Protein AF-A0A7C7NV85-F1 (afdb_monomer)

Nearest PDB structures (foldseek):
  3d5l-assembly1_A  TM=8.483E-01  e=8.973E-01  Limosilactobacillus reuteri subsp. rodentium
  8d30-assembly1_A  TM=6.194E-01  e=1.341E+00  Homo sapiens
  6iev-assembly1_C  TM=5.844E-01  e=1.640E+00  Trypanosoma brucei
  4ign-assembly2_B  TM=5.738E-01  e=3.918E+00  Homo sapiens
  4ofc-assembly1_A  TM=5.678E-01  e=5.122E+00  Homo sapiens

Radius of gyration: 12.7 Å; Cα contacts (8 Å, |Δi|>4): 73; chains: 1; bounding box: 26×23×35 Å

Structure (mmCIF, N/CA/C/O backbone):
data_AF-A0A7C7NV85-F1
#
_entry.id   AF-A0A7C7NV85-F1
#
loop_
_atom_site.group_PDB
_atom_site.id
_atom_site.type_symbol
_atom_site.label_atom_id
_atom_site.label_alt_id
_atom_site.label_comp_id
_atom_site.label_asym_id
_atom_site.label_entity_id
_atom_site.label_seq_id
_atom_site.pdbx_PDB_ins_code
_atom_site.Cartn_x
_atom_site.Cartn_y
_atom_site.Cartn_z
_atom_site.occupancy
_atom_site.B_iso_or_equiv
_atom_site.auth_seq_id
_atom_site.auth_comp_id
_atom_site.auth_asym_id
_atom_site.auth_atom_id
_atom_site.pdbx_PDB_model_num
ATOM 1 N N . VAL A 1 1 ? 3.820 17.784 -6.211 1.00 53.91 1 VAL A N 1
ATOM 2 C CA . VAL A 1 1 ? 2.748 17.125 -5.422 1.00 53.91 1 VAL A CA 1
ATOM 3 C C . VAL A 1 1 ? 3.376 16.404 -4.234 1.00 53.91 1 VAL A C 1
ATOM 5 O O . VAL A 1 1 ? 4.481 15.899 -4.397 1.00 53.91 1 VAL A O 1
ATOM 8 N N . ASN A 1 2 ? 2.721 16.369 -3.066 1.00 73.19 2 ASN A N 1
ATOM 9 C CA . ASN A 1 2 ? 3.295 15.891 -1.793 1.00 73.19 2 ASN A CA 1
ATOM 10 C C . ASN A 1 2 ? 2.737 14.524 -1.347 1.00 73.19 2 ASN A C 1
ATOM 12 O O . ASN A 1 2 ? 2.423 14.335 -0.174 1.00 73.19 2 ASN A O 1
ATOM 16 N N . GLY A 1 3 ? 2.656 13.549 -2.260 1.00 85.12 3 GLY A N 1
ATOM 17 C CA . GLY A 1 3 ? 2.008 12.251 -2.005 1.00 85.12 3 GLY A CA 1
ATOM 18 C C . GLY A 1 3 ? 2.425 11.568 -0.688 1.00 85.12 3 GLY A C 1
ATOM 19 O O . GLY A 1 3 ? 1.561 11.282 0.137 1.00 85.12 3 GLY A O 1
ATOM 20 N N . PRO A 1 4 ? 3.729 11.356 -0.419 1.00 89.62 4 PRO A N 1
ATOM 21 C CA . PRO A 1 4 ? 4.169 10.733 0.834 1.00 89.62 4 PRO A CA 1
ATOM 22 C C . PRO A 1 4 ? 3.882 11.557 2.092 1.00 89.62 4 PRO A C 1
ATOM 24 O O . PRO A 1 4 ? 3.707 10.979 3.157 1.00 89.62 4 PRO A O 1
ATOM 27 N N . GLY A 1 5 ? 3.865 12.889 1.996 1.00 93.44 5 GLY A N 1
ATOM 28 C CA . GLY A 1 5 ? 3.563 13.756 3.138 1.00 93.44 5 GLY A CA 1
ATOM 29 C C . 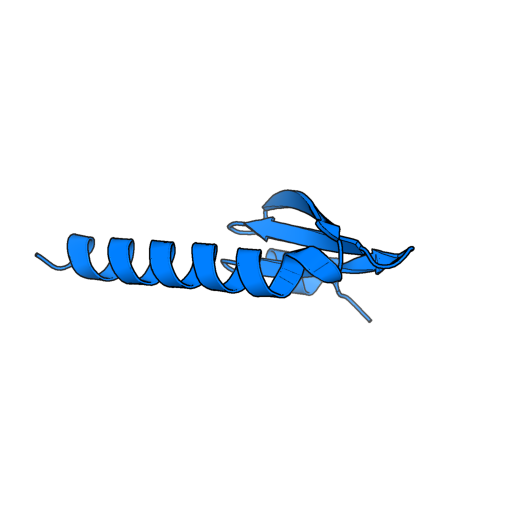GLY A 1 5 ? 2.097 13.648 3.547 1.00 93.44 5 GLY A C 1
ATOM 30 O O . GLY A 1 5 ? 1.800 13.493 4.725 1.00 93.44 5 GLY A O 1
ATOM 31 N N . GLU A 1 6 ? 1.196 13.648 2.566 1.00 92.50 6 GLU A N 1
ATOM 32 C CA . GLU A 1 6 ? -0.247 13.503 2.783 1.00 92.50 6 G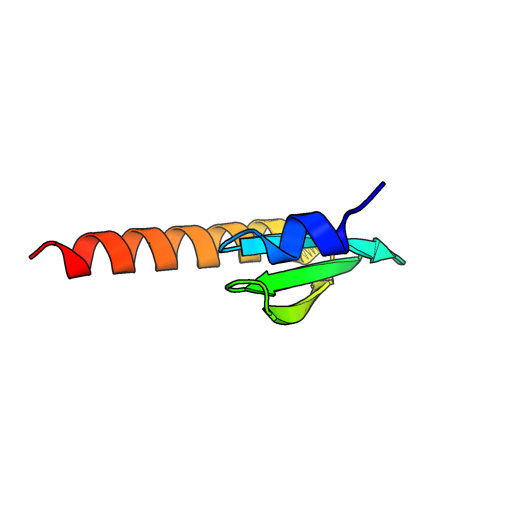LU A CA 1
ATOM 33 C C . GLU A 1 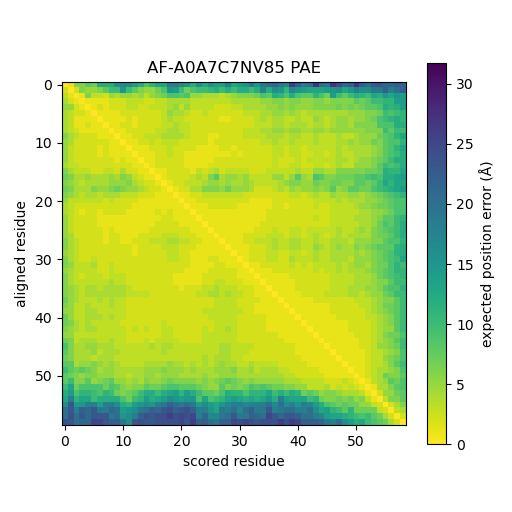6 ? -0.605 12.100 3.290 1.00 92.50 6 GLU A C 1
ATOM 35 O O . GLU A 1 6 ? -1.330 11.968 4.273 1.00 92.50 6 GLU A O 1
ATOM 40 N N . ALA A 1 7 ? -0.029 11.045 2.700 1.00 93.31 7 ALA A N 1
ATOM 41 C CA . ALA A 1 7 ? -0.298 9.664 3.111 1.00 93.31 7 ALA A CA 1
ATOM 42 C C . ALA A 1 7 ? 0.084 9.388 4.575 1.00 93.31 7 ALA A C 1
ATOM 44 O O . ALA A 1 7 ? -0.599 8.623 5.258 1.00 93.31 7 ALA A O 1
ATOM 45 N N . LYS A 1 8 ? 1.131 10.053 5.081 1.00 93.81 8 LYS A N 1
ATOM 46 C CA . LYS A 1 8 ? 1.559 9.937 6.480 1.00 93.81 8 LYS A CA 1
ATOM 47 C C . LYS A 1 8 ? 0.552 10.499 7.491 1.00 93.81 8 LYS A C 1
ATOM 49 O O . LYS A 1 8 ? 0.605 10.139 8.659 1.00 93.81 8 LYS A O 1
ATOM 54 N N . MET A 1 9 ? -0.361 11.363 7.050 1.00 93.69 9 MET A N 1
ATOM 55 C CA . MET A 1 9 ? -1.347 12.035 7.905 1.00 93.69 9 MET A CA 1
ATOM 56 C C . MET A 1 9 ? -2.687 11.293 7.971 1.00 93.69 9 MET A C 1
ATOM 58 O O . MET A 1 9 ? -3.667 11.825 8.486 1.00 93.69 9 MET A O 1
ATOM 62 N N . THR A 1 10 ? -2.752 10.075 7.431 1.00 90.94 10 THR A N 1
ATOM 63 C CA . THR A 1 10 ? -3.984 9.289 7.325 1.00 90.94 10 THR A CA 1
ATOM 64 C C . THR A 1 10 ? -3.835 7.940 8.017 1.00 90.94 10 THR A C 1
ATOM 66 O O . THR A 1 10 ? -2.733 7.402 8.148 1.00 90.94 10 THR A O 1
ATOM 69 N N . GLN A 1 11 ? -4.963 7.369 8.438 1.00 88.56 11 GLN A N 1
ATOM 70 C CA . GLN A 1 11 ? -4.994 6.006 8.967 1.00 88.56 11 GLN A CA 1
ATOM 71 C C . GLN A 1 11 ? -4.617 4.982 7.885 1.00 88.56 11 GLN A C 1
ATOM 73 O O . GLN A 1 11 ? -3.904 4.020 8.159 1.00 88.56 11 GLN A O 1
ATOM 78 N N . ILE A 1 12 ? -5.050 5.226 6.646 1.00 90.62 12 ILE A N 1
ATOM 79 C CA . ILE A 1 12 ? -4.697 4.446 5.462 1.00 90.62 12 ILE A CA 1
ATOM 80 C C . ILE A 1 12 ? -4.320 5.430 4.354 1.00 90.62 12 ILE A C 1
ATOM 82 O O . ILE A 1 12 ? -5.176 6.161 3.857 1.00 90.62 12 ILE A O 1
ATOM 86 N N . GLY A 1 13 ? -3.047 5.425 3.965 1.00 93.44 13 GLY A N 1
ATOM 87 C CA . GLY A 1 13 ? -2.498 6.303 2.935 1.00 93.44 13 GLY A CA 1
ATOM 88 C C . GLY A 1 13 ? -1.992 5.517 1.732 1.00 93.44 13 GLY A C 1
ATOM 89 O O . GLY A 1 13 ? -1.384 4.458 1.883 1.00 93.44 13 GLY A O 1
ATOM 90 N N . ILE A 1 14 ? -2.216 6.037 0.524 1.00 94.06 14 ILE A N 1
ATOM 91 C CA . ILE A 1 14 ? -1.752 5.423 -0.726 1.00 94.06 14 ILE A CA 1
ATOM 92 C C . ILE A 1 14 ? -1.075 6.488 -1.581 1.00 94.06 14 ILE A C 1
ATOM 94 O O . ILE A 1 14 ? -1.617 7.573 -1.781 1.00 94.06 14 ILE A O 1
ATOM 98 N N . THR A 1 15 ? 0.100 6.173 -2.118 1.00 94.12 15 THR A N 1
ATOM 99 C CA . THR A 1 15 ? 0.813 7.048 -3.060 1.00 94.12 15 THR A CA 1
ATOM 100 C C . THR A 1 15 ? 1.199 6.292 -4.320 1.00 94.12 15 THR A C 1
ATOM 102 O O . THR A 1 15 ? 1.280 5.065 -4.319 1.00 94.12 15 THR A O 1
ATOM 105 N N . GLY A 1 16 ? 1.515 7.015 -5.396 1.00 93.00 16 GLY A N 1
ATOM 106 C CA . GLY A 1 16 ? 2.188 6.414 -6.549 1.00 93.00 16 GLY A CA 1
ATOM 107 C C . GLY A 1 16 ? 3.546 5.820 -6.153 1.00 93.00 16 GLY A C 1
ATOM 108 O O . GLY A 1 16 ? 4.265 6.399 -5.336 1.00 93.00 16 GLY A O 1
ATOM 109 N N . GLY A 1 17 ? 3.878 4.655 -6.711 1.00 87.69 17 GLY A N 1
ATOM 110 C CA . GLY A 1 17 ? 5.148 3.943 -6.520 1.00 87.69 17 GLY A CA 1
ATOM 111 C C . GLY A 1 17 ? 5.970 3.768 -7.803 1.00 87.69 17 GLY A C 1
ATOM 112 O O . GLY A 1 17 ? 7.095 3.275 -7.729 1.00 87.69 17 GLY A O 1
ATOM 113 N N . GLY A 1 18 ? 5.433 4.186 -8.958 1.00 90.81 18 GLY A N 1
ATOM 114 C CA . GLY A 1 18 ? 6.012 3.929 -10.282 1.00 90.81 18 GLY A CA 1
ATOM 115 C C . GLY A 1 18 ? 5.828 2.472 -10.723 1.00 90.81 18 GLY A C 1
ATOM 116 O O . GLY A 1 18 ? 5.506 1.612 -9.904 1.00 90.81 18 GLY A O 1
ATOM 117 N N . ASN A 1 19 ? 6.027 2.197 -12.015 1.00 93.12 19 ASN A N 1
ATOM 118 C CA . ASN A 1 19 ? 5.919 0.852 -12.605 1.00 93.12 19 ASN A CA 1
ATOM 119 C C . ASN A 1 19 ? 4.623 0.116 -12.214 1.00 93.12 19 ASN A C 1
ATOM 121 O O . ASN A 1 19 ? 4.683 -1.011 -11.729 1.00 93.12 19 ASN A O 1
ATOM 125 N N . ASP A 1 20 ? 3.476 0.791 -12.341 1.00 94.81 20 ASP A N 1
ATOM 126 C CA . ASP A 1 20 ? 2.151 0.259 -11.982 1.00 94.81 20 ASP A CA 1
ATOM 127 C C . ASP A 1 20 ? 2.055 -0.271 -10.543 1.00 94.81 20 ASP A C 1
ATOM 129 O O . ASP A 1 20 ? 1.311 -1.206 -10.243 1.00 94.81 20 ASP A O 1
ATOM 133 N N . THR A 1 21 ? 2.812 0.342 -9.629 1.00 96.06 21 THR A N 1
ATOM 134 C CA . THR A 1 21 ? 2.733 0.068 -8.194 1.00 96.06 21 THR A CA 1
ATOM 135 C C . THR A 1 21 ? 2.355 1.301 -7.387 1.00 96.06 21 THR A C 1
ATOM 137 O O . THR A 1 21 ? 2.550 2.448 -7.800 1.00 96.06 21 THR A O 1
ATOM 140 N N . HIS A 1 22 ? 1.862 1.042 -6.183 1.00 95.75 22 HIS A N 1
ATOM 141 C CA . HIS A 1 22 ? 1.509 2.020 -5.171 1.00 95.75 22 HIS A CA 1
ATOM 142 C C . HIS A 1 22 ? 2.224 1.697 -3.862 1.00 95.75 22 HIS A C 1
ATOM 144 O O . HIS A 1 22 ? 2.461 0.530 -3.549 1.00 95.75 22 HIS A O 1
ATOM 150 N N . MET A 1 23 ? 2.573 2.723 -3.088 1.00 95.69 23 MET A N 1
ATOM 151 C CA . MET A 1 23 ? 3.066 2.553 -1.721 1.00 95.69 23 MET A CA 1
ATOM 152 C C . MET A 1 23 ? 1.908 2.709 -0.745 1.00 95.69 23 MET A C 1
ATOM 154 O O . MET A 1 23 ? 1.190 3.707 -0.803 1.00 95.69 23 MET A O 1
ATOM 158 N N . VAL A 1 24 ? 1.768 1.749 0.161 1.00 94.88 24 VAL A N 1
ATOM 159 C CA . VAL A 1 24 ? 0.756 1.761 1.214 1.00 94.88 24 VAL A CA 1
ATOM 160 C C . VAL A 1 24 ? 1.371 2.236 2.526 1.00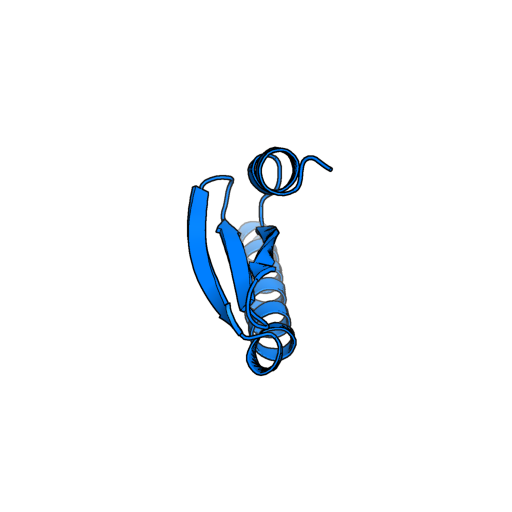 94.88 24 VAL A C 1
ATOM 162 O O . VAL A 1 24 ? 2.470 1.817 2.907 1.00 94.88 24 VAL A O 1
ATOM 165 N N . TYR A 1 25 ? 0.624 3.079 3.228 1.00 94.75 25 TYR A N 1
ATOM 166 C CA . TYR A 1 25 ? 0.914 3.588 4.559 1.00 94.75 25 TYR A CA 1
ATOM 167 C C . TYR A 1 25 ? -0.233 3.219 5.504 1.00 94.75 25 TYR A C 1
ATOM 169 O O . TYR A 1 25 ? -1.397 3.362 5.132 1.00 94.75 25 TYR A O 1
ATOM 177 N N . ILE A 1 26 ? 0.086 2.758 6.712 1.00 92.25 26 ILE A N 1
ATOM 178 C CA . ILE A 1 26 ? -0.881 2.424 7.766 1.00 92.25 26 ILE A CA 1
ATOM 179 C C . ILE A 1 26 ? -0.501 3.217 9.013 1.00 92.25 26 ILE A C 1
ATOM 181 O O . ILE A 1 26 ? 0.632 3.113 9.476 1.00 92.25 26 ILE A O 1
ATOM 185 N N . ASN A 1 27 ? -1.428 4.013 9.547 1.00 92.25 27 ASN A N 1
ATOM 186 C CA . ASN A 1 27 ? -1.200 4.921 10.681 1.00 92.25 27 ASN A CA 1
ATOM 187 C C . ASN A 1 27 ? 0.023 5.827 10.482 1.00 92.25 27 ASN A C 1
ATOM 189 O O . ASN A 1 27 ? 0.826 6.036 11.386 1.00 92.25 27 ASN A O 1
ATOM 193 N N . GLY A 1 28 ? 0.193 6.308 9.254 1.00 93.06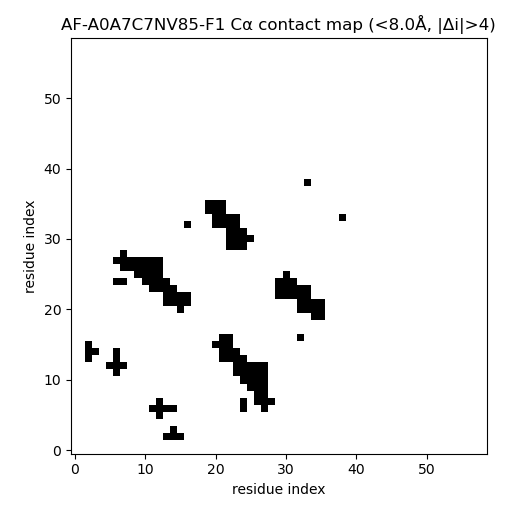 28 GLY A N 1
ATOM 194 C CA . GLY A 1 28 ? 1.331 7.122 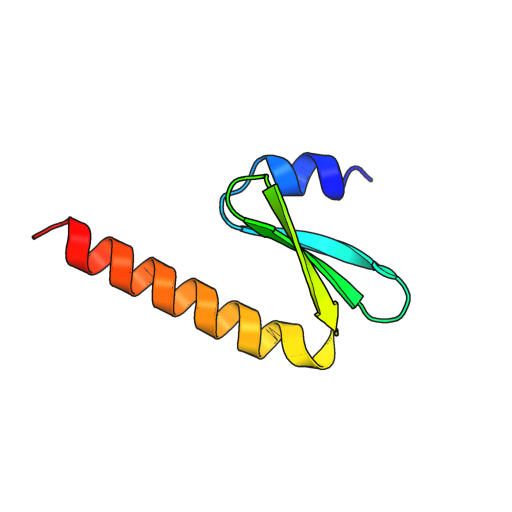8.855 1.00 93.06 28 GLY A CA 1
ATOM 195 C C . GLY A 1 28 ? 2.653 6.377 8.638 1.00 93.06 28 GLY A C 1
ATOM 196 O O . GLY A 1 28 ? 3.598 6.957 8.103 1.00 93.06 28 GLY A O 1
ATOM 197 N N . GLU A 1 29 ? 2.728 5.087 8.955 1.00 94.38 29 GLU A N 1
ATOM 198 C CA . GLU A 1 29 ? 3.929 4.280 8.758 1.00 94.38 29 GLU A CA 1
ATOM 199 C C . GLU A 1 29 ? 3.927 3.582 7.403 1.00 94.38 29 GLU A C 1
ATOM 201 O O . GLU A 1 29 ? 2.913 3.061 6.936 1.00 94.38 29 GLU A O 1
ATOM 206 N N . LYS A 1 30 ? 5.093 3.549 6.756 1.00 94.19 30 LYS A N 1
ATOM 207 C CA . LYS A 1 30 ? 5.266 2.855 5.476 1.00 94.19 30 LYS A CA 1
ATOM 208 C C . LYS A 1 30 ? 5.099 1.350 5.691 1.00 94.19 30 LYS A C 1
ATOM 210 O O . LYS A 1 30 ? 5.803 0.771 6.511 1.00 94.19 30 LYS A O 1
ATOM 215 N N . ASN A 1 31 ? 4.227 0.715 4.914 1.00 93.81 31 ASN A N 1
ATOM 216 C CA . ASN A 1 31 ? 3.905 -0.699 5.084 1.00 93.81 31 ASN A CA 1
ATOM 217 C C . ASN A 1 31 ? 4.508 -1.567 3.963 1.00 93.81 31 ASN A C 1
ATOM 219 O O . ASN A 1 31 ? 5.518 -2.234 4.176 1.00 93.81 31 ASN A O 1
ATOM 223 N N . HIS A 1 32 ? 3.952 -1.522 2.747 1.00 94.75 32 HIS A N 1
ATOM 224 C CA . HIS A 1 32 ? 4.438 -2.295 1.594 1.00 94.75 32 HIS A CA 1
ATOM 225 C C . HIS A 1 32 ? 4.075 -1.641 0.251 1.00 94.75 32 HIS A C 1
ATOM 227 O O . HIS A 1 32 ? 3.321 -0.669 0.197 1.00 94.75 32 HIS A O 1
ATOM 233 N N . ARG A 1 33 ? 4.633 -2.178 -0.846 1.00 95.69 33 ARG A N 1
ATOM 234 C CA . ARG A 1 33 ? 4.205 -1.856 -2.216 1.00 95.69 33 ARG A CA 1
ATOM 235 C C . ARG A 1 33 ? 3.170 -2.855 -2.701 1.00 95.69 33 ARG A C 1
ATOM 237 O O . ARG A 1 33 ? 3.337 -4.049 -2.479 1.00 95.69 33 ARG A O 1
ATOM 244 N N . ILE A 1 34 ? 2.180 -2.359 -3.425 1.00 96.00 34 ILE A N 1
ATOM 245 C CA . ILE A 1 34 ? 1.133 -3.153 -4.061 1.00 96.00 34 ILE A CA 1
ATOM 246 C C . ILE A 1 34 ? 1.061 -2.812 -5.545 1.00 96.00 34 ILE A C 1
ATOM 248 O O . ILE A 1 34 ? 1.327 -1.672 -5.928 1.00 96.00 34 ILE A O 1
ATOM 252 N N . LYS A 1 35 ? 0.738 -3.786 -6.392 1.00 97.12 35 LYS A N 1
ATOM 253 C CA . LYS A 1 35 ? 0.492 -3.521 -7.809 1.00 97.12 35 LYS A CA 1
ATOM 254 C C . LYS A 1 35 ? -0.886 -2.901 -8.008 1.00 97.12 35 LYS A C 1
ATOM 256 O O . LYS A 1 35 ? -1.799 -3.126 -7.220 1.00 97.12 35 LYS A O 1
ATOM 261 N N . ASN A 1 36 ? -1.047 -2.160 -9.095 1.00 94.88 36 ASN A N 1
ATOM 262 C CA . ASN A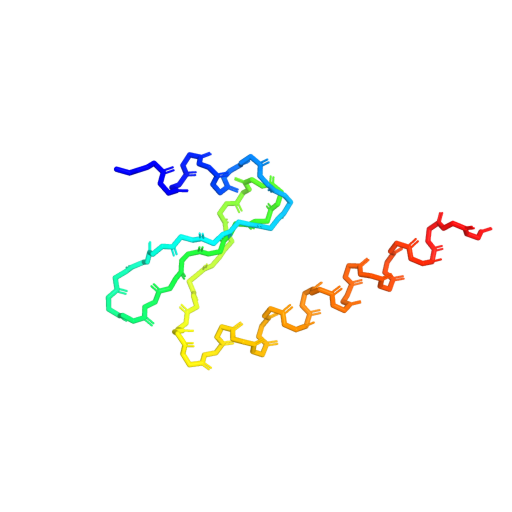 1 36 ? -2.319 -1.554 -9.465 1.00 94.88 36 ASN A CA 1
ATOM 263 C C . ASN A 1 36 ? -3.436 -2.605 -9.635 1.00 94.88 36 ASN A C 1
ATOM 265 O O . ASN A 1 36 ? -4.565 -2.358 -9.228 1.00 94.88 36 ASN A O 1
ATOM 269 N N . GLU A 1 37 ? -3.107 -3.796 -10.155 1.00 96.31 37 GLU A N 1
ATOM 270 C CA . GLU A 1 37 ? -4.055 -4.915 -10.319 1.00 96.31 37 GLU A CA 1
ATOM 271 C C . GLU A 1 37 ? -4.619 -5.438 -8.987 1.00 96.31 37 GLU A C 1
ATOM 273 O O . GLU A 1 37 ? -5.796 -5.784 -8.909 1.00 96.31 37 GLU A O 1
ATOM 278 N N . ASP A 1 38 ? -3.813 -5.416 -7.923 1.00 95.81 38 ASP A N 1
ATOM 279 C CA . ASP A 1 38 ? -4.177 -5.944 -6.602 1.00 95.81 38 ASP A CA 1
ATOM 280 C C . ASP A 1 38 ? -4.832 -4.885 -5.694 1.00 95.81 38 ASP A C 1
ATOM 282 O O . ASP A 1 38 ? -5.424 -5.209 -4.657 1.00 95.81 38 ASP A O 1
ATOM 286 N N . LEU A 1 39 ? -4.717 -3.602 -6.059 1.00 93.31 39 LEU A N 1
ATOM 287 C CA . LEU A 1 39 ? -5.128 -2.476 -5.222 1.00 93.31 39 LEU A CA 1
ATOM 288 C C . LEU A 1 39 ? -6.622 -2.502 -4.841 1.00 93.31 39 LEU A C 1
ATOM 290 O O . LEU A 1 39 ? -6.910 -2.304 -3.657 1.00 93.31 39 LEU A O 1
ATOM 294 N N . PRO A 1 40 ? -7.580 -2.766 -5.757 1.00 94.25 40 PRO A N 1
ATOM 295 C CA . PRO A 1 40 ? -9.002 -2.770 -5.407 1.00 94.25 40 PRO A CA 1
ATOM 296 C C . PRO A 1 40 ? -9.356 -3.836 -4.363 1.00 94.25 40 PRO A C 1
ATOM 298 O O . PRO A 1 40 ? -10.021 -3.537 -3.372 1.00 94.25 40 PRO A O 1
ATOM 301 N N . THR A 1 41 ? -8.863 -5.064 -4.543 1.00 95.81 41 THR A N 1
ATOM 302 C CA . THR A 1 41 ? -9.104 -6.178 -3.613 1.00 95.81 41 THR A CA 1
ATOM 303 C C . THR A 1 41 ? -8.482 -5.909 -2.247 1.00 95.81 41 THR A C 1
ATOM 305 O O . THR A 1 41 ? -9.087 -6.190 -1.210 1.00 95.81 41 THR A O 1
ATOM 308 N N . TYR A 1 42 ? -7.283 -5.325 -2.223 1.00 93.75 42 TYR A N 1
ATOM 309 C CA . TYR A 1 42 ? -6.641 -4.925 -0.977 1.00 93.75 42 TYR A CA 1
ATOM 310 C C . TYR A 1 42 ? -7.434 -3.840 -0.239 1.00 93.75 42 TYR A C 1
ATOM 312 O O . TYR A 1 42 ? -7.680 -3.980 0.960 1.00 93.75 42 TYR A O 1
ATOM 320 N N . LEU A 1 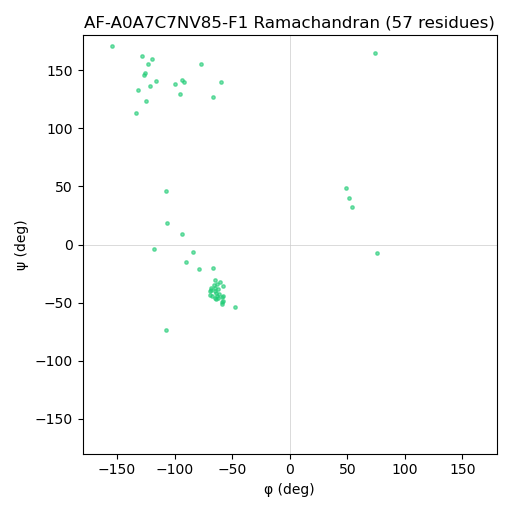43 ? -7.878 -2.797 -0.949 1.00 91.75 43 LEU A N 1
ATOM 321 C CA . LEU A 1 43 ? -8.702 -1.722 -0.391 1.00 91.75 43 LEU A CA 1
ATOM 322 C C . LEU A 1 43 ? -10.006 -2.250 0.211 1.00 91.75 43 LEU A C 1
ATOM 324 O O . LEU A 1 43 ? -10.369 -1.876 1.325 1.00 91.75 43 LEU A O 1
ATOM 328 N N . GLU A 1 44 ? -10.689 -3.156 -0.486 1.00 95.00 44 GLU A N 1
ATOM 329 C CA . GLU A 1 44 ? -11.893 -3.791 0.045 1.00 95.00 44 GLU A CA 1
ATOM 330 C C . GLU A 1 44 ? -11.607 -4.506 1.373 1.00 95.00 44 GLU A C 1
ATOM 332 O O . GLU A 1 44 ? -12.316 -4.295 2.361 1.00 95.00 44 GLU A O 1
ATOM 337 N N . LYS A 1 45 ? -10.545 -5.319 1.416 1.00 93.19 45 LYS A N 1
ATOM 338 C CA . LYS A 1 45 ? -10.168 -6.084 2.610 1.00 93.19 45 LYS A CA 1
ATOM 339 C C . LYS A 1 45 ? -9.898 -5.173 3.807 1.00 93.19 45 LYS A C 1
ATOM 341 O O . LYS A 1 45 ? -10.429 -5.421 4.887 1.00 93.19 45 LYS A O 1
ATOM 346 N N . ILE A 1 46 ? -9.090 -4.127 3.634 1.00 90.62 46 ILE A N 1
ATOM 347 C CA . ILE A 1 46 ? -8.724 -3.239 4.747 1.00 90.62 46 ILE A CA 1
ATOM 348 C C . ILE A 1 46 ? -9.917 -2.414 5.239 1.00 90.62 46 ILE A C 1
ATOM 350 O O . ILE A 1 46 ? -10.088 -2.273 6.447 1.00 90.62 46 ILE A O 1
ATOM 354 N N . ILE A 1 47 ? -10.780 -1.935 4.333 1.00 89.00 47 ILE A N 1
ATOM 355 C CA . ILE A 1 47 ? -11.975 -1.164 4.700 1.00 89.00 47 ILE A CA 1
ATOM 356 C C . ILE A 1 47 ? -12.940 -2.045 5.495 1.00 89.00 47 ILE A C 1
ATOM 358 O O . ILE A 1 47 ? -13.433 -1.627 6.541 1.00 89.00 47 ILE A O 1
ATOM 362 N N . ARG A 1 48 ? -13.188 -3.281 5.036 1.00 91.31 48 ARG A N 1
ATOM 363 C CA . ARG A 1 48 ? -14.057 -4.231 5.747 1.00 91.31 48 ARG A CA 1
ATOM 364 C C . ARG A 1 48 ? -13.502 -4.596 7.120 1.00 91.31 48 ARG A C 1
ATOM 366 O O . ARG A 1 48 ? -14.264 -4.596 8.085 1.00 91.31 48 ARG A O 1
ATOM 373 N N . ASN A 1 49 ? -12.199 -4.859 7.215 1.00 89.12 49 ASN A N 1
ATOM 374 C CA . ASN A 1 49 ? -11.548 -5.148 8.492 1.00 89.12 49 ASN A CA 1
ATOM 375 C C . ASN A 1 49 ? -11.725 -3.977 9.464 1.00 89.12 49 ASN A C 1
ATOM 377 O O . ASN A 1 49 ? -12.257 -4.172 10.554 1.00 89.12 49 ASN A O 1
ATOM 381 N N . GLN A 1 50 ? -11.405 -2.754 9.033 1.00 84.38 50 GLN A N 1
ATOM 382 C CA . GLN A 1 50 ? -11.546 -1.568 9.874 1.00 84.38 50 GLN A CA 1
ATOM 383 C C . GLN A 1 50 ? -13.003 -1.322 10.298 1.00 84.38 50 GLN A C 1
ATOM 385 O O . GLN A 1 50 ? -13.263 -1.034 11.464 1.00 84.38 50 GLN A O 1
ATOM 390 N N . ALA A 1 51 ? -13.970 -1.482 9.390 1.00 87.69 51 ALA A N 1
ATOM 391 C CA . ALA A 1 51 ? -15.389 -1.348 9.721 1.00 87.69 51 ALA A CA 1
ATOM 392 C C . ALA A 1 51 ? -15.847 -2.400 10.752 1.00 87.69 51 ALA A C 1
ATOM 394 O O . ALA A 1 51 ? -16.620 -2.090 11.662 1.00 87.69 51 ALA A O 1
ATOM 395 N N . SER A 1 52 ? -15.346 -3.635 10.649 1.00 88.75 52 SER A N 1
ATOM 396 C CA . SER A 1 52 ? -15.653 -4.699 11.613 1.00 88.75 52 SER A CA 1
ATOM 397 C C . SER A 1 52 ? -15.017 -4.455 12.986 1.00 88.75 52 SER A C 1
ATOM 399 O O . SER A 1 52 ? -15.674 -4.644 14.008 1.00 88.75 52 SER A O 1
ATOM 401 N N . GLU A 1 53 ? -13.778 -3.959 13.028 1.00 82.06 53 GLU A N 1
ATOM 402 C CA . GLU A 1 53 ? -13.079 -3.597 14.267 1.00 82.06 53 GLU A CA 1
ATOM 403 C C . GLU A 1 53 ? -13.782 -2.439 14.991 1.00 82.06 53 GLU A C 1
ATOM 405 O O . GLU A 1 53 ? -13.983 -2.492 16.208 1.00 82.06 53 GLU A O 1
ATOM 410 N N . GLN A 1 54 ? -14.233 -1.426 14.243 1.00 72.25 54 GLN A N 1
ATOM 411 C CA . GLN A 1 54 ? -14.999 -0.303 14.792 1.00 72.25 54 GLN A CA 1
ATOM 412 C C . GLN A 1 54 ? -16.368 -0.734 15.332 1.00 72.25 54 GLN A C 1
ATOM 414 O O . GLN A 1 54 ? -16.811 -0.212 16.352 1.00 72.25 54 GLN A O 1
ATOM 419 N N . SER A 1 55 ? -17.017 -1.711 14.693 1.00 71.50 55 SER A N 1
ATOM 420 C CA . SER A 1 55 ? -18.302 -2.248 15.161 1.00 71.50 55 SER A CA 1
ATOM 421 C C . SER A 1 55 ? -18.159 -3.028 16.475 1.00 71.50 55 SER A C 1
ATOM 423 O O . SER A 1 55 ? -19.017 -2.922 17.346 1.00 71.50 55 SER A O 1
ATOM 425 N N . ASN A 1 56 ? -17.058 -3.769 16.647 1.00 61.22 56 ASN A N 1
ATOM 426 C CA . ASN A 1 56 ? -16.799 -4.577 17.845 1.00 61.22 56 ASN A CA 1
ATOM 427 C C . ASN A 1 56 ? -16.298 -3.762 19.047 1.00 61.22 56 ASN A C 1
ATOM 429 O O . ASN A 1 56 ? -16.413 -4.221 20.176 1.00 61.22 56 ASN A O 1
ATOM 433 N N . SER A 1 57 ? -15.743 -2.568 18.823 1.00 59.53 57 SER A N 1
ATOM 434 C CA . SER A 1 57 ? -15.188 -1.726 19.898 1.00 59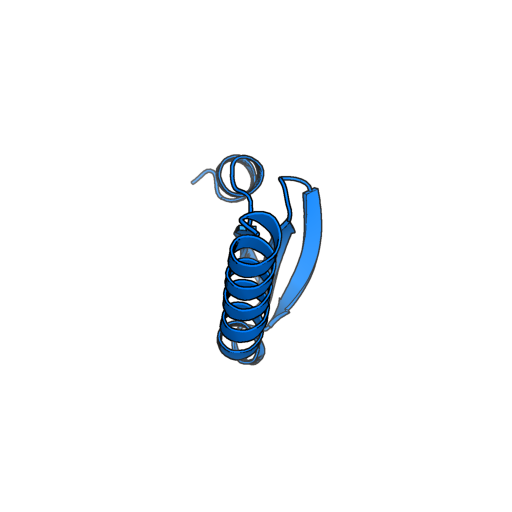.53 57 SER A CA 1
ATOM 435 C C . SER A 1 57 ? -16.237 -0.858 20.611 1.00 59.53 57 SER A C 1
ATOM 437 O O . SER A 1 57 ? -15.915 -0.205 21.598 1.00 59.53 57 SER A O 1
ATOM 439 N N . ASN A 1 58 ? -17.482 -0.844 20.119 1.00 53.19 58 ASN A N 1
ATOM 440 C CA . ASN A 1 58 ? -18.604 -0.064 20.662 1.00 53.19 58 ASN A CA 1
ATOM 441 C C . ASN A 1 58 ? -19.654 -0.927 21.403 1.00 53.19 58 ASN A C 1
ATOM 443 O O . ASN A 1 58 ? -20.785 -0.476 21.588 1.00 53.19 58 ASN A O 1
ATOM 447 N N . THR A 1 59 ? -19.306 -2.153 21.810 1.00 46.19 59 THR A N 1
ATOM 448 C CA . THR A 1 59 ? -20.136 -3.037 22.659 1.00 46.19 59 THR A CA 1
ATOM 449 C C . THR A 1 59 ? -19.402 -3.337 23.957 1.00 46.19 59 THR A C 1
ATOM 451 O O . THR A 1 59 ? -20.066 -3.329 25.016 1.00 46.19 59 THR A O 1
#

Secondary structure (DSSP, 8-state):
--HHHHHTTSSEEEEEEETTEEEEEETTEEEEEEETTTHHHHHHHHHHHHHHHHHHTT-

Solvent-accessible surface area (backbone atoms only — not comparable to full-atom values): 3370 Å² total; per-residue (Å²): 136,61,49,72,67,57,19,39,76,29,67,72,15,70,29,86,56,58,94,66,26,28,36,37,21,49,72,34,38,82,71,51,76,42,43,60,89,52,42,64,65,51,51,52,52,54,53,52,50,53,55,50,54,58,61,64,74,76,116

pLDDT: mean 88.33, std 11.62, range [46.19, 97.12]

Sequence (59 aa):
VNGPGEAKMTQIGITGGGNDTHMVYINGEKNHRIKNEDLPTYLEKIIRNQASEQSNSNT

Foldseek 3Di:
DPQLVVQLVDQWGWADDPPQKIWIDHNSHTDDIDGVVCVVVVVVVVVVVVVVVVVVVVD

Mean predicted aligned error: 4.92 Å